Protein AF-A0A920NWN2-F1 (afdb_monomer)

Sequence (71 aa):
MQVAKMLQPGEFTAPKKVIGGYKIIILLERRDASPPKFEFIRERVKSEYQKRKDDQALRDYLNKLKKRYEI

Solvent-accessible surface area (backbone atoms only — not comparable to full-atom values): 4520 Å² total; per-residue (Å²): 132,66,69,69,75,75,50,52,69,76,34,66,50,74,77,39,81,50,96,95,50,71,47,68,54,69,34,77,74,82,82,85,78,77,82,75,60,63,84,84,41,44,68,61,52,50,53,52,50,49,53,55,50,51,54,48,52,51,52,53,50,52,52,53,50,37,66,73,70,78,106

Nearest PDB structures (foldseek):
  6vj6-assembly1_A  TM=6.567E-01  e=9.822E-01  Bacillus cereus ATCC 14579
  4wo7-assembly1_B  TM=4.366E-01  e=3.957E-01  Bacillus subtilis subsp. subtilis str. 168
  7au5-assembly1_E  TM=5.120E-01  e=9.822E-01  Rattus norvegicus

Foldseek 3Di:
DVVLVPDDAQDKDDWDDDVPGTDIDHHNDDDDDDDDPCVVCVVVVVVVVVVVVVVVVVVVVVVVVCVVVVD

pLDDT: mean 89.65, std 7.73, range [58.03, 97.0]

Structure (mmCIF, N/CA/C/O backbone):
data_AF-A0A920NWN2-F1
#
_entry.id   AF-A0A920NWN2-F1
#
loop_
_atom_site.group_PDB
_atom_site.id
_atom_site.type_symbol
_atom_site.label_atom_id
_atom_site.label_alt_id
_atom_site.label_comp_id
_atom_site.label_asym_id
_atom_site.label_entity_id
_atom_site.label_seq_id
_atom_site.pdbx_PDB_ins_code
_atom_site.Cartn_x
_atom_site.Cartn_y
_atom_site.Cartn_z
_atom_site.occupancy
_atom_site.B_iso_or_equiv
_atom_site.auth_seq_id
_atom_site.auth_comp_id
_atom_site.auth_asym_id
_atom_site.auth_atom_id
_atom_site.pdbx_PDB_model_num
ATOM 1 N N . MET A 1 1 ? -0.602 0.091 7.845 1.00 58.03 1 MET A N 1
ATOM 2 C CA . MET A 1 1 ? -1.801 0.644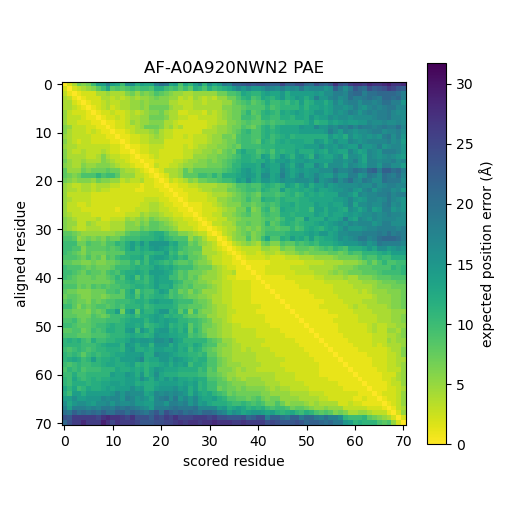 8.525 1.00 58.03 1 MET A CA 1
ATOM 3 C C . MET A 1 1 ? -3.112 0.115 7.920 1.00 58.03 1 MET A C 1
ATOM 5 O O . MET A 1 1 ? -4.058 0.866 7.738 1.00 58.03 1 MET A O 1
ATOM 9 N N . GLN A 1 2 ? -3.200 -1.178 7.594 1.00 72.31 2 GLN A N 1
ATOM 10 C CA . GLN A 1 2 ? -4.413 -1.753 6.987 1.00 72.31 2 GLN A CA 1
ATOM 11 C C . GLN A 1 2 ? -5.365 -2.331 8.046 1.00 72.31 2 GLN A C 1
ATOM 13 O O . GLN A 1 2 ? -6.573 -2.268 7.874 1.00 72.31 2 GLN A O 1
ATOM 18 N N . VAL A 1 3 ? -4.816 -2.788 9.179 1.00 80.56 3 VAL A N 1
ATOM 19 C CA . VAL A 1 3 ? -5.564 -3.405 10.289 1.00 80.56 3 VAL A CA 1
ATOM 20 C C . VAL A 1 3 ? -6.597 -2.452 10.898 1.00 80.56 3 VAL A C 1
ATOM 22 O O . VAL A 1 3 ? -7.723 -2.858 11.138 1.00 80.56 3 VAL A O 1
ATOM 25 N N . ALA A 1 4 ? -6.266 -1.166 11.057 1.00 81.69 4 ALA A N 1
ATOM 26 C CA . ALA A 1 4 ? -7.202 -0.175 11.595 1.00 81.69 4 ALA A CA 1
ATOM 27 C C . ALA A 1 4 ? -8.440 0.052 10.704 1.00 81.69 4 ALA A C 1
ATOM 29 O O . ALA A 1 4 ? -9.471 0.473 11.205 1.00 81.69 4 ALA A O 1
ATOM 30 N N . LYS A 1 5 ? -8.368 -0.251 9.396 1.00 82.62 5 LYS A N 1
ATOM 31 C CA . LYS A 1 5 ? -9.522 -0.127 8.483 1.00 82.62 5 LYS A CA 1
ATOM 32 C C . LYS A 1 5 ? -10.577 -1.217 8.693 1.00 82.62 5 LYS A C 1
ATOM 34 O O . LYS A 1 5 ? -11.693 -1.067 8.206 1.00 82.62 5 LYS A O 1
ATOM 39 N N . MET A 1 6 ? -10.197 -2.319 9.342 1.00 85.81 6 MET A N 1
ATOM 40 C CA . MET A 1 6 ? -11.074 -3.462 9.605 1.00 85.81 6 MET A CA 1
ATOM 41 C C . MET A 1 6 ? -11.818 -3.338 10.940 1.00 85.81 6 MET A C 1
ATOM 43 O O . MET A 1 6 ? -12.712 -4.135 11.187 1.00 85.81 6 MET A O 1
ATOM 47 N N . LEU A 1 7 ? -11.455 -2.362 11.778 1.00 87.81 7 LEU A N 1
ATOM 48 C CA . LEU A 1 7 ? -12.086 -2.115 13.072 1.00 87.81 7 LEU A CA 1
ATOM 49 C C . LEU A 1 7 ? -13.335 -1.245 12.920 1.00 87.81 7 LEU A C 1
ATOM 51 O O . LEU A 1 7 ? -13.400 -0.379 12.038 1.00 87.81 7 LEU A O 1
ATOM 55 N N . GLN A 1 8 ? -14.283 -1.436 13.831 1.00 87.25 8 GLN A N 1
ATOM 56 C CA . GLN A 1 8 ? -15.356 -0.481 14.091 1.00 87.25 8 GLN A CA 1
ATOM 57 C C . GLN A 1 8 ? -14.895 0.604 15.082 1.00 87.25 8 GLN A C 1
ATOM 59 O O . GLN A 1 8 ? -13.989 0.360 15.884 1.00 87.25 8 GLN A O 1
ATOM 64 N N . PRO A 1 9 ? -15.470 1.821 15.050 1.00 90.56 9 PRO A N 1
ATOM 65 C CA . PRO A 1 9 ? -15.217 2.817 16.089 1.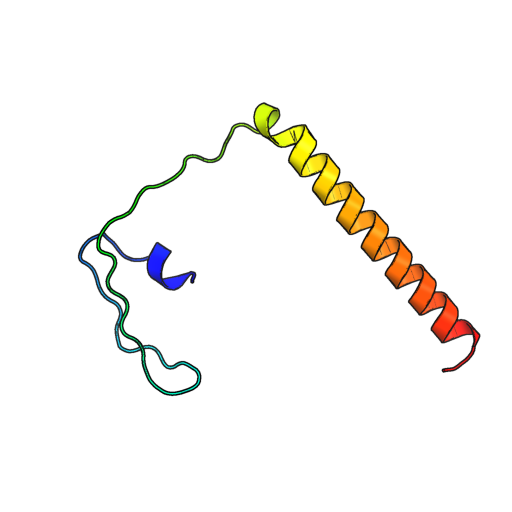00 90.56 9 PRO A CA 1
ATOM 66 C C . PRO A 1 9 ? -15.507 2.249 17.488 1.00 90.56 9 PRO A C 1
ATOM 68 O O . PRO A 1 9 ? -16.528 1.604 17.704 1.00 90.56 9 PRO A O 1
ATOM 71 N N . GLY A 1 10 ? -14.591 2.467 18.428 1.00 89.44 10 GLY A N 1
ATOM 72 C CA . GLY A 1 10 ? -14.583 1.883 19.771 1.00 89.44 10 GLY A CA 1
ATOM 73 C C . GLY A 1 10 ? -13.902 0.511 19.876 1.00 89.44 10 GLY A C 1
ATOM 74 O O . GLY A 1 10 ? -13.600 0.073 20.984 1.00 89.44 10 GLY A O 1
ATOM 75 N N . GLU A 1 11 ? -13.612 -0.161 18.760 1.00 91.81 11 GLU A N 1
ATOM 76 C CA . GLU A 1 11 ? -12.987 -1.485 18.753 1.00 91.81 11 GLU A CA 1
ATOM 77 C C . GLU A 1 11 ? -11.455 -1.401 18.833 1.00 91.81 11 GLU A C 1
ATOM 79 O O . GLU A 1 11 ? -10.825 -0.438 18.372 1.00 91.81 11 GLU A O 1
ATOM 84 N N . PHE A 1 12 ? -10.837 -2.440 19.401 1.00 91.06 12 PHE A N 1
ATOM 85 C CA . PHE A 1 12 ? -9.390 -2.555 19.515 1.00 91.06 12 PHE A CA 1
ATOM 86 C C . PHE A 1 12 ? -8.857 -3.918 19.074 1.00 91.06 12 PHE A C 1
ATOM 88 O O . PHE A 1 12 ? -9.525 -4.944 19.153 1.00 91.06 12 PHE A O 1
ATOM 95 N N . THR A 1 13 ? -7.610 -3.936 18.608 1.00 91.38 13 THR A N 1
ATOM 96 C CA . THR A 1 13 ? -6.944 -5.166 18.165 1.00 91.38 13 THR A CA 1
ATOM 97 C C . THR A 1 13 ? -6.371 -5.959 19.335 1.00 91.38 13 THR A C 1
ATOM 99 O O . THR A 1 13 ? -5.829 -5.377 20.271 1.00 91.38 13 THR A O 1
ATOM 102 N N . ALA A 1 14 ? -6.284 -7.283 19.203 1.00 89.88 14 ALA A N 1
ATOM 103 C CA . ALA A 1 14 ? -5.341 -8.064 20.009 1.00 89.88 14 ALA A CA 1
ATOM 104 C C . ALA A 1 14 ? -3.884 -7.562 19.815 1.00 89.88 14 ALA A C 1
ATOM 106 O O . ALA A 1 14 ? -3.580 -6.996 18.756 1.00 89.88 14 ALA A O 1
ATOM 107 N N . PRO A 1 15 ? -2.966 -7.776 20.783 1.00 91.81 15 PRO A N 1
ATOM 108 C CA . PRO A 1 15 ? -1.573 -7.346 20.667 1.00 91.81 15 PRO A CA 1
ATOM 109 C C . PRO A 1 15 ? -0.916 -7.870 19.383 1.00 91.81 15 PRO A C 1
ATOM 111 O O . PRO A 1 15 ? -0.780 -9.076 19.175 1.00 91.81 15 PRO A O 1
ATOM 114 N N . LYS A 1 16 ? -0.488 -6.963 18.502 1.00 87.94 16 LYS A N 1
ATOM 115 C CA . LYS A 1 16 ? 0.198 -7.304 17.250 1.00 87.94 16 LYS A CA 1
ATOM 116 C C . LYS A 1 16 ? 1.694 -7.070 17.384 1.00 87.94 16 LYS A C 1
ATOM 118 O O . LYS A 1 16 ? 2.127 -5.992 17.789 1.00 87.94 16 LYS A O 1
ATOM 123 N N . LYS A 1 17 ? 2.478 -8.081 17.006 1.00 90.00 17 LYS A N 1
ATOM 124 C CA . LYS A 1 17 ? 3.940 -8.016 17.004 1.00 90.00 17 LYS A CA 1
ATOM 125 C C . LYS A 1 17 ? 4.424 -7.019 15.953 1.00 90.00 17 LYS A C 1
ATOM 127 O O . LYS A 1 17 ? 3.982 -7.048 14.805 1.00 90.00 17 LYS A O 1
ATOM 132 N N . VAL A 1 18 ? 5.345 -6.156 16.353 1.00 88.06 18 VAL A N 1
ATOM 133 C CA . VAL A 1 18 ? 6.033 -5.184 15.503 1.00 88.06 18 VAL A CA 1
ATOM 134 C C . VAL A 1 18 ? 7.525 -5.205 15.821 1.00 88.06 18 VAL A C 1
ATOM 136 O O . VAL A 1 18 ? 7.952 -5.799 16.814 1.00 88.06 18 VAL A O 1
ATOM 139 N N . ILE A 1 19 ? 8.335 -4.551 14.988 1.00 89.06 19 ILE A N 1
ATOM 140 C CA . ILE A 1 19 ? 9.750 -4.337 15.304 1.00 89.06 19 ILE A CA 1
ATOM 141 C C . ILE A 1 19 ? 9.811 -3.553 16.625 1.00 89.06 19 ILE A C 1
ATOM 143 O O . ILE A 1 19 ? 9.261 -2.455 16.711 1.00 89.06 19 ILE A O 1
ATOM 147 N N . GLY A 1 20 ? 10.411 -4.149 17.659 1.00 90.06 20 GLY A N 1
ATOM 148 C CA . GLY A 1 20 ? 10.537 -3.544 18.990 1.00 90.06 20 GL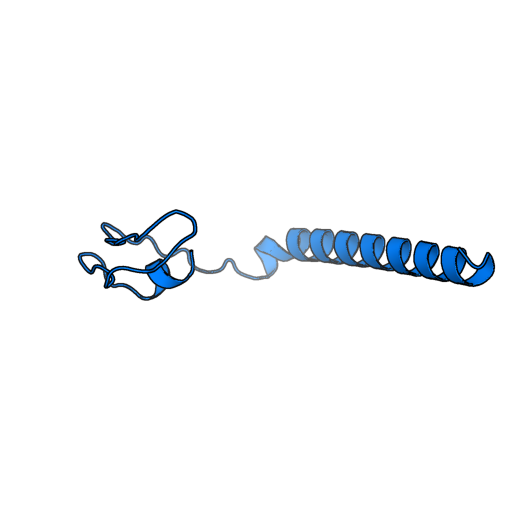Y A CA 1
ATOM 149 C C . GLY A 1 20 ? 9.434 -3.872 20.008 1.00 90.06 20 GLY A C 1
ATOM 150 O O . GLY A 1 20 ? 9.435 -3.268 21.073 1.00 90.06 20 GLY A O 1
ATOM 151 N N . GLY A 1 21 ? 8.506 -4.803 19.735 1.00 92.38 21 GLY A N 1
ATOM 152 C CA . GLY A 1 21 ? 7.561 -5.291 20.755 1.00 92.38 21 GLY A CA 1
ATOM 153 C C . GLY A 1 21 ? 6.153 -5.572 20.232 1.00 92.38 21 GLY A C 1
ATOM 154 O O . GLY A 1 21 ? 5.981 -6.154 19.159 1.00 92.38 21 GLY A O 1
ATOM 155 N N . TYR A 1 22 ? 5.138 -5.163 20.998 1.00 93.00 22 TYR A N 1
ATOM 156 C CA . TYR A 1 22 ? 3.723 -5.347 20.666 1.00 93.00 22 TYR A CA 1
ATOM 157 C C . TYR A 1 22 ? 2.977 -4.015 20.666 1.00 93.00 22 TYR A C 1
ATOM 159 O O . TYR A 1 22 ? 3.271 -3.126 21.462 1.00 93.00 22 TYR A O 1
ATOM 167 N N . LYS A 1 23 ? 1.995 -3.882 19.773 1.00 91.31 23 LYS A N 1
ATOM 168 C CA . LYS A 1 23 ? 1.086 -2.731 19.713 1.00 91.31 23 LYS A CA 1
ATOM 169 C C . LYS A 1 23 ? -0.365 -3.193 19.774 1.00 91.31 23 LYS A C 1
ATOM 17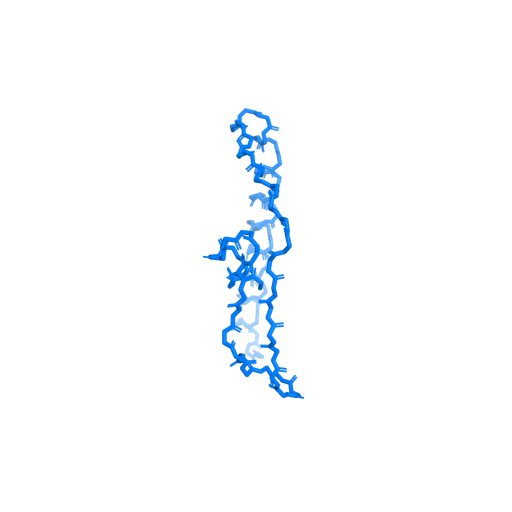1 O O . LYS A 1 23 ? -0.728 -4.179 19.134 1.00 91.31 23 LYS A O 1
ATOM 176 N N . ILE A 1 24 ? -1.178 -2.444 20.511 1.00 91.31 24 ILE A N 1
ATOM 177 C CA . ILE A 1 24 ? -2.641 -2.524 20.518 1.00 91.31 24 ILE A CA 1
ATOM 178 C C . ILE A 1 24 ? -3.140 -1.244 19.850 1.00 91.31 24 ILE A C 1
ATOM 180 O O . ILE A 1 24 ? -2.661 -0.157 20.168 1.00 91.31 24 ILE A O 1
ATOM 184 N N . ILE A 1 25 ? -4.046 -1.370 18.885 1.00 90.12 25 ILE A N 1
ATOM 185 C CA . ILE A 1 25 ? -4.62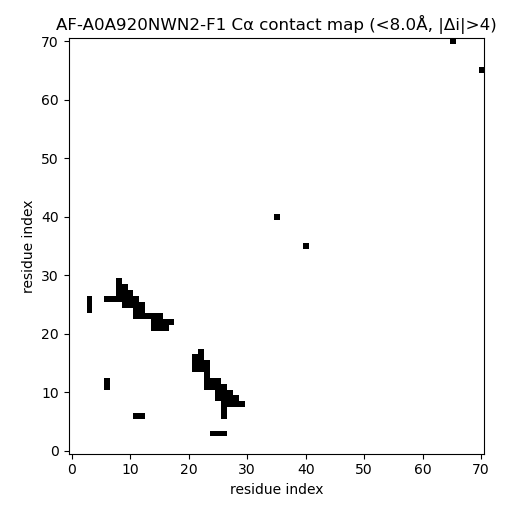7 -0.234 18.165 1.00 90.12 25 ILE A CA 1
ATOM 186 C C . ILE A 1 25 ? -6.096 -0.145 18.553 1.00 90.12 25 ILE A C 1
ATOM 188 O O . ILE A 1 25 ? -6.788 -1.153 18.462 1.00 90.12 25 ILE A O 1
ATOM 192 N N . ILE A 1 26 ? -6.553 1.048 18.935 1.00 90.50 26 ILE A N 1
ATOM 193 C CA . ILE A 1 26 ? -7.962 1.369 19.196 1.00 90.50 26 ILE A CA 1
ATOM 194 C C . ILE A 1 26 ? -8.422 2.349 18.119 1.00 90.50 26 ILE A C 1
ATOM 196 O O . ILE A 1 26 ? -7.737 3.346 17.868 1.00 90.50 26 ILE A O 1
ATOM 200 N N . LEU A 1 27 ? -9.553 2.077 17.470 1.00 91.06 27 LEU A N 1
ATOM 201 C CA . LEU A 1 27 ? -10.142 3.008 16.512 1.00 91.06 27 LEU A CA 1
ATOM 202 C C . LEU A 1 27 ? -11.123 3.930 17.238 1.00 91.06 27 LEU A C 1
ATOM 204 O O . LEU A 1 27 ? -12.206 3.501 17.596 1.00 91.06 27 LEU A O 1
ATOM 208 N N . LEU A 1 28 ? -10.761 5.193 17.458 1.00 90.00 28 LEU A N 1
ATOM 209 C CA . LEU A 1 28 ? -11.638 6.140 18.165 1.00 90.00 28 LEU A CA 1
ATOM 210 C C . LEU A 1 28 ? -12.759 6.673 17.267 1.00 90.00 28 LEU A C 1
ATOM 212 O O . LEU A 1 28 ? -13.921 6.690 17.651 1.00 90.00 28 LEU A O 1
ATOM 216 N N . GLU A 1 29 ? -12.404 7.088 16.056 1.00 88.81 29 GLU A N 1
ATOM 217 C CA . GLU A 1 29 ? -13.323 7.702 15.104 1.00 88.81 29 GLU A CA 1
ATOM 218 C C . GLU A 1 29 ? -12.908 7.314 13.683 1.00 88.81 29 GLU A C 1
ATOM 220 O O . GLU A 1 29 ? -11.721 7.120 13.395 1.00 88.81 29 GLU A O 1
ATOM 225 N N . ARG A 1 30 ? -13.884 7.215 12.780 1.00 86.31 30 ARG A N 1
ATOM 226 C CA . ARG A 1 30 ? -13.663 6.920 11.367 1.00 86.31 30 ARG A CA 1
ATOM 227 C C . ARG A 1 30 ? -14.423 7.917 10.506 1.00 86.31 30 ARG A C 1
ATOM 229 O O . ARG A 1 30 ? -15.641 8.013 10.589 1.00 86.31 30 ARG A O 1
ATOM 236 N N . ARG A 1 31 ? -13.694 8.614 9.635 1.00 87.31 31 ARG A N 1
ATOM 237 C CA . ARG A 1 31 ? -14.266 9.436 8.565 1.00 87.31 31 ARG A CA 1
ATOM 238 C C . ARG A 1 31 ? -13.940 8.795 7.227 1.00 87.31 31 ARG A C 1
ATOM 240 O O . ARG A 1 31 ? -12.804 8.866 6.759 1.00 87.31 31 ARG A O 1
ATOM 247 N N . ASP A 1 32 ? -14.931 8.133 6.643 1.00 81.50 32 ASP A N 1
ATOM 248 C CA . ASP A 1 32 ? -14.793 7.537 5.321 1.00 81.50 32 ASP A CA 1
ATOM 249 C C . ASP A 1 32 ? -14.848 8.623 4.247 1.00 81.50 32 ASP A C 1
ATOM 251 O O . ASP A 1 32 ? -15.812 9.379 4.136 1.00 81.50 32 ASP A O 1
ATOM 255 N N . ALA A 1 33 ? -13.796 8.697 3.438 1.00 81.31 33 ALA A N 1
ATOM 256 C CA . ALA A 1 33 ? -13.825 9.484 2.218 1.00 81.31 33 ALA A CA 1
ATOM 257 C C . ALA A 1 33 ? -14.483 8.652 1.114 1.00 81.31 33 ALA A C 1
ATOM 259 O O . ALA A 1 33 ? -14.086 7.510 0.869 1.00 81.31 33 ALA A O 1
ATOM 260 N N . SER A 1 34 ? -15.454 9.236 0.415 1.00 83.62 34 SER A N 1
ATOM 261 C CA . SER A 1 34 ? -15.947 8.641 -0.825 1.00 83.62 34 SER A CA 1
ATOM 262 C C . SER A 1 34 ? -14.869 8.754 -1.906 1.00 83.62 34 SER A C 1
ATOM 264 O O . SER A 1 34 ? -14.225 9.805 -2.008 1.00 83.62 34 SER A O 1
ATOM 266 N N . PRO A 1 35 ? -14.643 7.707 -2.719 1.00 84.56 35 PRO A N 1
ATOM 267 C CA . PRO A 1 35 ? -13.742 7.825 -3.852 1.00 84.56 35 PRO A CA 1
ATOM 268 C C . PRO A 1 35 ? -14.254 8.935 -4.788 1.00 84.56 35 PRO A C 1
ATOM 270 O O . PRO A 1 35 ? -15.448 8.967 -5.100 1.00 84.56 35 PRO A O 1
ATOM 273 N N . PRO A 1 36 ? -13.387 9.867 -5.223 1.00 86.62 36 PRO A N 1
ATOM 274 C CA . PRO A 1 36 ? -13.795 10.912 -6.151 1.00 86.62 36 PRO A CA 1
ATOM 275 C C . PRO A 1 36 ? -14.180 10.288 -7.495 1.00 86.62 36 PRO A C 1
ATOM 277 O O . PRO A 1 36 ? -13.619 9.264 -7.894 1.00 86.62 36 PRO A O 1
ATOM 280 N N . LYS A 1 37 ? -15.115 10.917 -8.219 1.00 93.19 37 LYS A N 1
ATOM 281 C CA . LYS A 1 37 ? -15.437 10.474 -9.581 1.00 93.19 37 LYS A CA 1
ATOM 282 C C . LYS A 1 37 ? -14.197 10.571 -10.467 1.00 93.19 37 LYS A C 1
ATOM 284 O O . LYS A 1 37 ? -13.371 11.471 -10.289 1.00 93.19 37 LYS A O 1
ATOM 289 N N . PHE A 1 38 ? -14.079 9.648 -11.417 1.00 92.50 38 PHE A N 1
ATOM 290 C CA . PHE A 1 38 ? -12.896 9.533 -12.265 1.00 92.50 38 PHE A CA 1
ATOM 291 C C . PHE A 1 38 ? -12.581 10.839 -13.001 1.00 92.50 38 PHE A C 1
ATOM 293 O O . PHE A 1 38 ? -11.420 11.230 -13.086 1.00 92.50 38 PHE A O 1
ATOM 300 N N . GLU A 1 39 ? -13.607 11.554 -13.455 1.00 94.44 39 GLU A N 1
ATOM 301 C CA . GLU A 1 39 ? -13.493 12.819 -14.177 1.00 94.44 39 GLU A CA 1
ATOM 302 C C . GLU A 1 39 ? -12.700 13.863 -13.381 1.00 94.44 39 GLU A C 1
ATOM 304 O O . GLU A 1 39 ? -11.872 14.568 -13.953 1.00 94.44 39 GLU A O 1
ATOM 309 N N . PHE A 1 40 ? -12.870 13.905 -12.055 1.00 92.88 40 PHE A N 1
ATOM 310 C CA . PHE A 1 40 ? -12.167 14.850 -11.182 1.00 92.88 40 PHE A CA 1
ATOM 311 C C . PHE A 1 40 ? -10.708 14.471 -10.913 1.00 92.88 40 PHE A C 1
ATOM 313 O O . PHE A 1 40 ? -9.919 15.319 -10.504 1.00 92.88 40 PHE A O 1
ATOM 320 N N . ILE A 1 41 ? -10.331 13.205 -11.120 1.00 94.12 41 ILE A N 1
ATOM 321 C CA . ILE A 1 41 ? -8.970 12.710 -10.860 1.00 94.12 41 ILE A CA 1
ATOM 322 C C . ILE A 1 41 ? -8.221 12.283 -12.120 1.00 94.12 41 ILE A C 1
ATOM 324 O O . ILE A 1 41 ? -7.067 11.870 -12.019 1.00 94.12 41 ILE A O 1
ATOM 328 N N . ARG A 1 42 ? -8.838 12.392 -13.299 1.00 95.62 42 ARG A N 1
ATOM 329 C CA . ARG A 1 42 ? -8.285 11.918 -14.572 1.00 95.62 42 ARG A CA 1
ATOM 330 C C . ARG A 1 42 ? -6.880 12.451 -14.835 1.00 95.62 42 ARG A C 1
ATOM 332 O O . ARG A 1 42 ? -5.985 11.666 -15.138 1.00 95.62 42 ARG A O 1
ATOM 339 N N . GLU A 1 43 ? -6.668 13.754 -14.665 1.00 96.44 43 GLU A N 1
ATOM 340 C CA . GLU A 1 43 ? -5.356 14.376 -14.891 1.00 96.44 43 GLU A CA 1
ATOM 341 C C . GLU A 1 43 ? -4.304 13.886 -13.893 1.00 96.44 43 GLU A C 1
ATOM 343 O O . GLU A 1 43 ? -3.170 13.589 -14.271 1.00 96.44 43 GLU A O 1
ATOM 348 N N . ARG A 1 44 ? -4.692 13.690 -12.628 1.00 94.25 44 ARG A N 1
ATOM 349 C CA . ARG A 1 44 ? -3.803 13.113 -11.614 1.00 94.25 44 ARG A CA 1
ATOM 350 C C . ARG A 1 44 ? -3.421 11.677 -11.965 1.00 94.25 44 ARG A C 1
ATOM 352 O O . ARG A 1 44 ? -2.248 11.326 -11.886 1.00 94.25 44 ARG A O 1
ATOM 359 N N . VAL A 1 45 ? -4.393 10.860 -12.372 1.00 95.75 45 VAL A N 1
ATOM 360 C CA . VAL A 1 45 ? -4.161 9.472 -12.798 1.00 95.75 45 VAL A CA 1
ATOM 361 C C . VAL A 1 45 ? -3.235 9.432 -14.013 1.00 95.75 45 VAL A C 1
ATOM 363 O O . VAL A 1 45 ? -2.286 8.652 -14.028 1.00 95.75 45 VAL A O 1
ATOM 366 N N . LYS A 1 46 ? -3.463 10.297 -15.007 1.00 96.88 46 LYS A N 1
ATOM 367 C CA . LYS A 1 46 ? -2.626 10.399 -16.208 1.00 96.88 46 LYS A CA 1
ATOM 368 C C . LYS A 1 46 ? -1.187 10.795 -15.870 1.00 96.88 46 LYS A C 1
ATOM 370 O O . LYS A 1 46 ? -0.264 10.144 -16.351 1.00 96.88 46 LYS A O 1
ATOM 375 N N . SER A 1 47 ? -0.996 11.810 -15.027 1.00 96.69 47 SER A N 1
ATOM 376 C CA . SER A 1 47 ? 0.338 12.255 -14.604 1.00 96.69 47 SER A CA 1
ATOM 377 C C . SER A 1 47 ? 1.093 11.154 -13.853 1.00 96.69 47 SER A C 1
ATOM 379 O O . SER A 1 47 ? 2.247 10.872 -14.165 1.00 96.69 47 SER A O 1
ATOM 381 N N . GLU A 1 48 ? 0.435 10.475 -12.910 1.00 96.38 48 GLU A N 1
ATOM 382 C CA . GLU A 1 48 ? 1.024 9.342 -12.187 1.00 96.38 48 GLU A CA 1
ATOM 383 C C . GLU A 1 48 ? 1.375 8.177 -13.118 1.00 96.38 48 GLU A C 1
ATOM 385 O O . GLU A 1 48 ? 2.427 7.554 -12.973 1.00 96.38 48 GLU A O 1
ATOM 390 N N . TYR A 1 49 ? 0.514 7.886 -14.094 1.00 96.81 49 TYR A N 1
ATOM 391 C CA . TYR A 1 49 ? 0.774 6.846 -15.083 1.00 96.81 49 TYR A CA 1
ATOM 392 C C . TYR A 1 49 ? 2.008 7.163 -15.932 1.00 96.81 49 TYR A C 1
ATOM 394 O O . TYR A 1 49 ? 2.864 6.296 -16.096 1.00 96.81 49 TYR A O 1
ATOM 402 N N . GLN A 1 50 ? 2.115 8.397 -16.435 1.00 97.00 50 GLN A N 1
ATOM 403 C CA . GLN A 1 50 ? 3.261 8.844 -17.230 1.00 97.00 50 GLN A CA 1
ATOM 404 C C . GLN A 1 50 ? 4.560 8.731 -16.434 1.00 97.00 50 GLN A C 1
ATOM 406 O O . GLN A 1 50 ? 5.460 8.023 -16.868 1.00 97.00 50 GLN A O 1
ATOM 411 N N . LYS A 1 51 ? 4.603 9.280 -15.212 1.00 96.50 51 LYS A N 1
ATOM 412 C CA . LYS A 1 51 ? 5.783 9.181 -14.334 1.00 96.50 51 LYS A CA 1
ATOM 413 C C . LYS A 1 51 ? 6.253 7.740 -14.149 1.00 96.50 51 LYS A C 1
ATOM 415 O O . LYS A 1 51 ? 7.426 7.439 -14.325 1.00 96.50 51 LYS A O 1
ATOM 420 N N . ARG A 1 52 ? 5.328 6.820 -13.851 1.00 95.75 52 ARG A N 1
ATOM 421 C CA . ARG A 1 52 ? 5.667 5.398 -13.668 1.00 95.75 52 ARG A CA 1
ATOM 422 C C . ARG A 1 52 ? 6.176 4.743 -14.947 1.00 95.75 52 ARG A C 1
ATOM 424 O O . ARG A 1 52 ? 7.015 3.849 -14.875 1.00 95.75 52 ARG A O 1
ATOM 431 N N . LYS A 1 53 ? 5.644 5.134 -16.107 1.00 96.69 53 LYS A N 1
ATOM 432 C CA . LYS A 1 53 ? 6.110 4.629 -17.402 1.00 96.69 53 LYS A CA 1
ATOM 433 C C . LYS A 1 53 ? 7.499 5.147 -17.741 1.00 96.69 53 LYS A C 1
ATOM 435 O O . LYS A 1 53 ? 8.321 4.346 -18.178 1.00 96.69 53 LYS A O 1
ATOM 440 N N . ASP A 1 54 ? 7.766 6.416 -17.474 1.00 95.75 54 ASP A N 1
ATOM 441 C CA . ASP A 1 54 ? 9.071 7.030 -17.701 1.00 95.75 54 ASP A CA 1
ATOM 442 C C . ASP A 1 54 ? 10.134 6.401 -16.787 1.00 95.75 54 ASP A C 1
ATOM 444 O O . ASP A 1 54 ? 11.183 5.965 -17.264 1.00 95.75 54 ASP A O 1
ATOM 448 N N . ASP A 1 55 ? 9.822 6.227 -15.498 1.00 96.75 55 ASP A N 1
ATOM 449 C CA . ASP A 1 55 ? 10.695 5.541 -14.538 1.00 96.75 55 ASP A CA 1
ATOM 450 C C . ASP A 1 55 ? 11.002 4.101 -14.966 1.00 96.75 55 ASP A C 1
ATOM 452 O O . ASP A 1 55 ? 12.137 3.629 -14.847 1.00 96.75 55 ASP A O 1
ATOM 456 N N . GLN A 1 56 ? 9.995 3.384 -15.474 1.00 96.88 56 GLN A N 1
ATOM 457 C CA . GLN A 1 56 ? 10.182 2.026 -15.975 1.00 96.88 56 GLN A CA 1
ATOM 458 C C . GLN A 1 56 ? 11.066 2.014 -17.225 1.00 96.88 56 GLN A C 1
ATOM 460 O O . GLN A 1 56 ? 11.998 1.216 -17.297 1.00 96.88 56 GLN A O 1
ATOM 465 N N . ALA A 1 57 ? 10.822 2.915 -18.180 1.00 95.75 57 ALA A N 1
ATOM 466 C CA . ALA A 1 57 ? 11.618 3.020 -19.398 1.00 95.75 57 ALA A CA 1
ATOM 467 C C . ALA A 1 57 ? 13.089 3.333 -19.085 1.00 95.75 57 ALA A C 1
ATOM 469 O O . ALA A 1 57 ? 13.989 2.720 -19.664 1.00 95.75 57 ALA A O 1
ATOM 470 N N . LEU A 1 58 ? 13.340 4.222 -18.119 1.00 95.00 58 LEU A N 1
ATOM 471 C CA . LEU A 1 58 ? 14.684 4.532 -17.643 1.00 95.00 58 LEU A CA 1
ATOM 472 C C . LEU A 1 58 ? 15.360 3.307 -17.015 1.00 95.00 58 LEU A C 1
ATOM 474 O O . LEU A 1 58 ? 16.503 2.993 -17.349 1.00 95.00 58 LEU A O 1
ATOM 478 N N . ARG A 1 59 ? 14.660 2.580 -16.137 1.00 95.38 59 ARG A N 1
ATOM 479 C CA . ARG A 1 59 ? 15.183 1.343 -15.530 1.00 95.38 59 ARG A CA 1
ATOM 480 C C . ARG A 1 59 ? 15.502 0.291 -16.584 1.00 95.38 59 ARG A C 1
ATOM 482 O O . ARG A 1 59 ? 16.560 -0.329 -16.524 1.00 95.38 59 ARG A O 1
ATOM 489 N N . ASP A 1 60 ? 14.624 0.109 -17.562 1.00 96.00 60 ASP A N 1
ATOM 490 C CA . ASP A 1 60 ? 14.820 -0.851 -18.646 1.00 96.00 6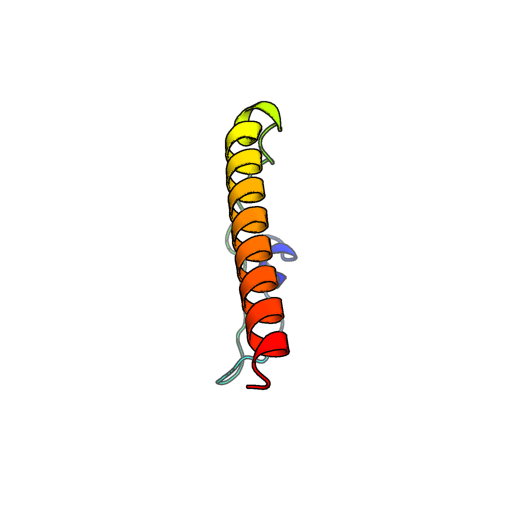0 ASP A CA 1
ATOM 491 C C . ASP A 1 60 ? 16.016 -0.468 -19.521 1.00 96.00 60 ASP A C 1
ATOM 493 O O . ASP A 1 60 ? 16.810 -1.333 -19.898 1.00 96.00 60 ASP A O 1
ATOM 497 N N . TYR A 1 61 ? 16.182 0.825 -19.804 1.00 93.94 61 TYR A N 1
ATOM 498 C CA . TYR A 1 61 ? 17.345 1.346 -20.511 1.00 93.94 61 TYR A CA 1
ATOM 499 C C . TYR A 1 61 ? 18.645 1.073 -19.745 1.00 93.94 61 TYR A C 1
ATOM 501 O O . TYR A 1 61 ? 19.572 0.484 -20.303 1.00 93.94 61 TYR A O 1
ATOM 509 N N . LEU A 1 62 ? 18.698 1.415 -18.456 1.00 94.75 62 LEU A N 1
ATOM 510 C CA . LEU A 1 62 ? 19.872 1.177 -17.612 1.00 94.75 62 LEU A CA 1
ATOM 511 C C . LEU A 1 62 ? 20.190 -0.318 -17.481 1.00 94.75 62 LEU A C 1
ATOM 513 O O . LEU A 1 62 ? 21.353 -0.707 -17.552 1.00 94.75 62 LEU A O 1
ATOM 517 N N . ASN A 1 63 ? 19.173 -1.173 -17.364 1.00 93.94 63 ASN A N 1
ATOM 518 C CA . ASN A 1 63 ? 19.353 -2.623 -17.336 1.00 93.94 63 ASN A CA 1
ATOM 519 C C . ASN A 1 63 ? 19.936 -3.160 -18.649 1.00 93.94 63 ASN A C 1
ATOM 521 O 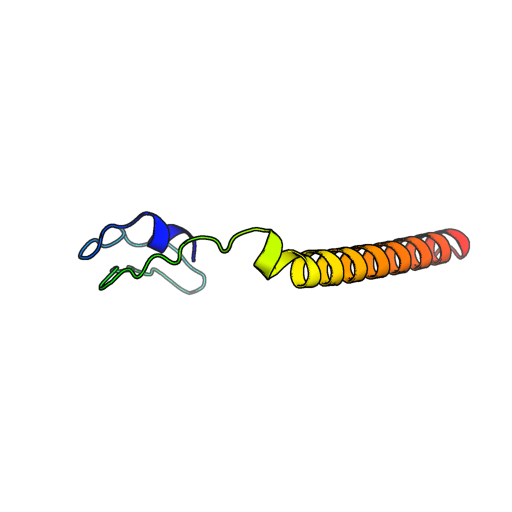O . ASN A 1 63 ? 20.819 -4.017 -18.624 1.00 93.94 63 ASN A O 1
ATOM 525 N N . LYS A 1 64 ? 19.467 -2.664 -19.802 1.00 92.38 64 LYS A N 1
ATOM 526 C CA . LYS A 1 64 ? 20.041 -3.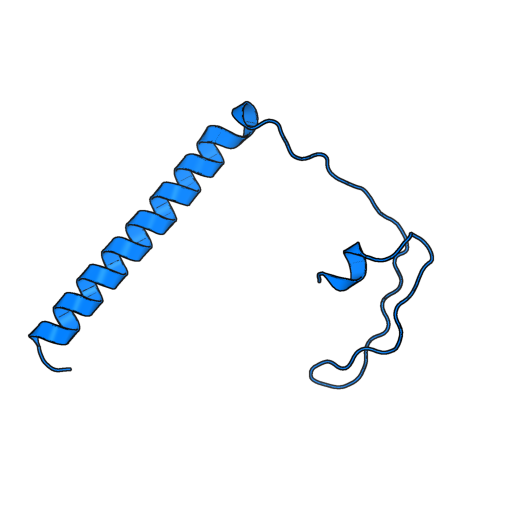016 -21.113 1.00 92.38 64 LYS A CA 1
ATOM 527 C C . LYS A 1 64 ? 21.491 -2.559 -21.223 1.00 92.38 64 LYS A C 1
ATOM 529 O O . LYS A 1 64 ? 22.322 -3.318 -21.712 1.00 92.38 64 LYS A O 1
ATOM 534 N N . LEU A 1 65 ? 21.790 -1.351 -20.746 1.00 92.06 65 LEU A N 1
ATOM 535 C CA . LEU A 1 65 ? 23.147 -0.820 -20.724 1.00 92.06 65 LEU A CA 1
ATOM 536 C C . LEU A 1 65 ? 24.056 -1.705 -19.867 1.00 92.06 65 LEU A C 1
ATOM 538 O O . LEU A 1 65 ? 25.068 -2.185 -20.360 1.00 92.06 65 LEU A O 1
ATOM 542 N N . LYS A 1 66 ? 23.648 -2.014 -18.633 1.00 90.56 66 LYS A N 1
ATOM 543 C CA . LYS A 1 66 ? 24.395 -2.889 -17.723 1.00 90.56 66 LYS A CA 1
ATOM 544 C C . LYS A 1 66 ? 24.709 -4.250 -18.359 1.00 90.56 66 LYS A C 1
ATOM 546 O O . LYS A 1 66 ? 25.862 -4.661 -18.383 1.00 90.56 66 LYS A O 1
ATOM 551 N N . LYS A 1 67 ? 23.709 -4.894 -18.977 1.00 90.44 67 LYS A N 1
ATOM 552 C CA . LYS A 1 67 ? 23.892 -6.170 -19.695 1.00 90.44 67 LYS A CA 1
ATOM 553 C C . LYS A 1 67 ? 24.889 -6.083 -20.853 1.00 90.44 67 LYS A C 1
ATOM 555 O O . LYS A 1 67 ? 25.559 -7.065 -21.135 1.00 90.44 67 LYS A O 1
ATOM 560 N N . ARG A 1 68 ? 24.963 -4.943 -21.546 1.00 85.94 68 ARG A N 1
ATOM 561 C CA . ARG A 1 68 ? 25.848 -4.759 -22.707 1.00 85.94 68 ARG A CA 1
ATOM 562 C C . ARG A 1 68 ? 27.321 -4.635 -22.319 1.00 85.94 68 ARG A C 1
ATOM 564 O O . ARG A 1 68 ? 28.174 -4.982 -23.125 1.00 85.94 68 ARG A O 1
ATOM 571 N N . TYR A 1 69 ? 27.601 -4.114 -21.129 1.00 85.12 69 TYR A N 1
ATOM 572 C CA . TYR A 1 69 ? 28.960 -3.838 -20.664 1.00 85.12 69 TYR A CA 1
ATOM 573 C C . TYR A 1 69 ? 29.465 -4.849 -19.616 1.00 85.12 69 TYR A C 1
ATOM 575 O O . TYR A 1 69 ? 30.521 -4.610 -19.047 1.00 85.12 69 TYR A O 1
ATOM 583 N N . GLU A 1 70 ? 28.738 -5.955 -19.378 1.00 65.50 70 GLU A N 1
ATOM 584 C CA . GLU A 1 70 ? 29.074 -7.025 -18.411 1.00 65.50 70 GLU A CA 1
ATOM 585 C C . GLU A 1 70 ? 29.593 -6.523 -17.045 1.00 65.50 70 GLU A C 1
ATOM 587 O O . GLU A 1 70 ? 30.599 -6.998 -16.522 1.00 65.50 70 GLU A O 1
ATOM 592 N N . ILE A 1 71 ? 28.878 -5.563 -16.450 1.00 60.03 71 ILE A N 1
ATOM 593 C CA . ILE A 1 71 ? 29.018 -5.171 -15.031 1.00 60.03 71 ILE A CA 1
ATOM 594 C C . ILE A 1 71 ? 27.807 -5.699 -14.258 1.00 60.03 71 ILE A C 1
ATOM 596 O O . ILE A 1 71 ? 26.717 -5.784 -14.869 1.00 60.03 71 ILE A O 1
#

Radius of gyration: 21.53 Å; Cα contacts (8 Å, |Δi|>4): 37; chains: 1; bounding box: 45×23×44 Å

Secondary structure (DSSP, 8-state):
--GGGGSPTT-BPPPEEETTEEE--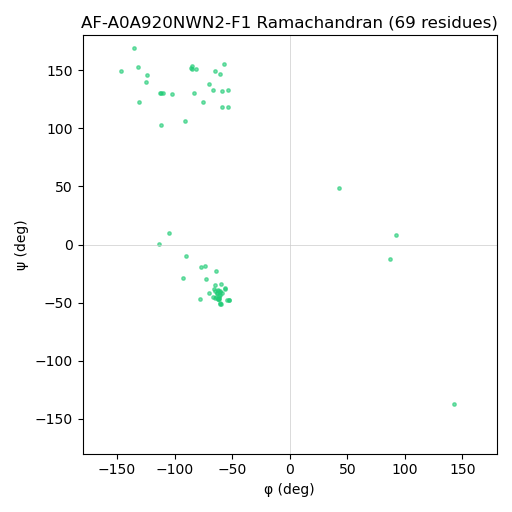B-----PPPPPPHHHHHHHHHHHHHHHHHHHHHHHHHHHHHHHTT-

Mean predicted aligned error: 8.55 Å